Protein AF-A0A1Y4JFZ7-F1 (afdb_monomer_lite)

Sequence (64 aa):
MVPDYKSGVTHDRKYSFNYLSSTITDDEGVENIVALLFRIDHPRAVQISGEFARAVQLFHEKPE

pLDDT: mean 82.64, std 16.84, range [42.38, 97.12]

Radius of gyration: 21.47 Å; chains: 1; bounding box: 78×21×31 Å

Secondary structure (DSSP, 8-state):
----------------EEEEEEEEE-TTS-EEEEEEEEETT-TTHHHHHHHHHHHHHHHHSPP-

Structure (mmCIF, N/CA/C/O backbone):
data_AF-A0A1Y4JFZ7-F1
#
_entry.id   AF-A0A1Y4JFZ7-F1
#
loop_
_atom_site.group_PDB
_atom_site.id
_atom_site.type_symbol
_atom_site.label_atom_id
_atom_site.label_alt_id
_atom_site.label_comp_id
_atom_site.label_asym_id
_atom_site.label_entity_id
_atom_site.label_seq_id
_atom_site.pdbx_PDB_ins_code
_atom_site.Cartn_x
_atom_site.Cartn_y
_atom_site.Cartn_z
_atom_site.occupancy
_atom_site.B_iso_or_equiv
_atom_site.auth_seq_id
_atom_site.auth_comp_id
_atom_site.auth_asym_id
_atom_site.auth_atom_id
_atom_site.pdbx_PDB_model_num
ATOM 1 N N . MET A 1 1 ? 55.813 -17.342 -12.241 1.00 43.28 1 MET A N 1
ATOM 2 C CA . MET A 1 1 ? 54.486 -16.815 -12.620 1.00 43.28 1 MET A CA 1
ATOM 3 C C . MET A 1 1 ? 53.693 -16.618 -11.346 1.00 43.28 1 MET A C 1
ATOM 5 O O . MET A 1 1 ? 53.555 -17.574 -10.596 1.00 43.28 1 MET A O 1
ATOM 9 N N . VAL A 1 2 ? 53.267 -15.389 -11.064 1.00 42.38 2 VAL A N 1
ATOM 10 C CA . VAL A 1 2 ? 52.433 -15.064 -9.898 1.00 42.38 2 VAL A CA 1
ATOM 11 C C . VAL A 1 2 ? 50.974 -15.109 -10.369 1.00 42.38 2 VAL A C 1
ATOM 13 O O . VAL A 1 2 ? 50.709 -14.551 -11.435 1.00 42.38 2 VAL A O 1
ATOM 16 N N . PRO A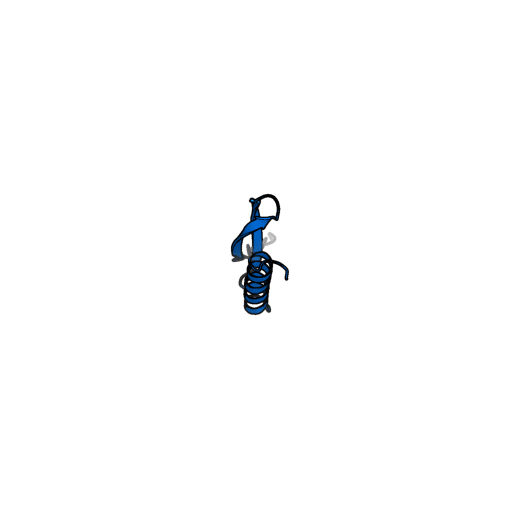 1 3 ? 50.041 -15.791 -9.680 1.00 47.00 3 PRO A N 1
ATOM 17 C CA . PRO A 1 3 ? 48.648 -15.820 -10.108 1.00 47.00 3 PRO A CA 1
ATOM 18 C C . PRO A 1 3 ? 48.027 -14.431 -9.960 1.00 47.00 3 PRO A C 1
ATOM 20 O O . PRO A 1 3 ? 48.044 -13.850 -8.877 1.00 47.00 3 PRO A O 1
ATOM 23 N N . ASP A 1 4 ? 47.480 -13.919 -11.056 1.00 54.44 4 ASP A N 1
ATOM 24 C CA . ASP A 1 4 ? 46.751 -12.657 -11.096 1.00 54.44 4 ASP A CA 1
ATOM 25 C C . ASP A 1 4 ? 45.357 -12.888 -10.487 1.00 54.44 4 ASP A C 1
ATOM 27 O O . ASP A 1 4 ? 44.460 -13.457 -11.119 1.00 54.44 4 ASP A O 1
ATOM 31 N N . TYR A 1 5 ? 45.192 -12.544 -9.207 1.00 52.91 5 TYR A N 1
ATOM 32 C CA . TYR A 1 5 ? 43.896 -12.591 -8.530 1.00 52.91 5 TYR A CA 1
ATOM 33 C C . TYR A 1 5 ? 43.031 -11.463 -9.096 1.00 52.91 5 TYR A C 1
ATOM 35 O O . TYR A 1 5 ? 43.077 -10.327 -8.624 1.00 52.91 5 TYR A O 1
ATOM 43 N N . LYS A 1 6 ? 42.228 -11.768 -10.123 1.00 58.03 6 LYS A N 1
ATOM 44 C CA . LYS A 1 6 ? 41.172 -10.858 -10.571 1.00 58.03 6 LYS A CA 1
ATOM 45 C C . LYS A 1 6 ? 40.270 -10.573 -9.377 1.00 58.03 6 LYS A C 1
ATOM 47 O O . LYS A 1 6 ? 39.618 -11.487 -8.870 1.00 58.03 6 LYS A O 1
ATOM 52 N N . SER A 1 7 ? 40.250 -9.319 -8.925 1.00 54.72 7 SER A N 1
ATOM 53 C CA . SER A 1 7 ? 39.288 -8.878 -7.926 1.00 54.72 7 SER A CA 1
ATOM 54 C C . SER A 1 7 ? 37.896 -9.182 -8.474 1.00 54.72 7 SER A C 1
ATOM 56 O O . SER A 1 7 ? 37.487 -8.699 -9.532 1.00 54.72 7 SER A O 1
ATOM 58 N N . GLY A 1 8 ? 37.189 -10.088 -7.803 1.00 51.34 8 GLY A N 1
ATOM 59 C CA . GLY A 1 8 ? 35.788 -10.324 -8.089 1.00 51.34 8 GLY A CA 1
ATOM 60 C C . GLY A 1 8 ? 35.063 -9.021 -7.804 1.00 51.34 8 GLY A C 1
ATOM 61 O O . GLY A 1 8 ? 34.912 -8.650 -6.645 1.00 51.34 8 GLY A O 1
ATOM 62 N N . VAL A 1 9 ? 34.661 -8.303 -8.852 1.00 55.84 9 VAL A N 1
ATOM 63 C CA . VAL A 1 9 ? 33.764 -7.158 -8.720 1.00 55.84 9 VAL A CA 1
ATOM 64 C C . VAL A 1 9 ? 32.446 -7.718 -8.201 1.00 55.84 9 VAL A C 1
ATOM 66 O O . VAL A 1 9 ? 31.617 -8.220 -8.967 1.00 55.84 9 VAL A O 1
ATOM 69 N N . THR A 1 10 ? 32.268 -7.688 -6.883 1.00 55.19 10 THR A N 1
ATOM 70 C CA . THR A 1 10 ? 30.968 -7.858 -6.250 1.00 55.19 10 THR A CA 1
ATOM 71 C C . THR A 1 10 ? 30.105 -6.721 -6.765 1.00 55.19 10 THR A C 1
ATOM 73 O O . THR A 1 10 ? 30.241 -5.571 -6.355 1.00 55.19 10 THR A O 1
ATOM 76 N N . HIS A 1 11 ? 29.264 -7.026 -7.750 1.00 57.25 11 HIS A N 1
ATOM 77 C CA . HIS A 1 11 ? 28.226 -6.111 -8.183 1.00 57.25 11 HIS A CA 1
ATOM 78 C C . HIS A 1 11 ? 27.216 -6.040 -7.040 1.00 57.25 11 HIS A C 1
ATOM 80 O O . HIS A 1 11 ? 26.295 -6.857 -6.982 1.00 57.25 11 HIS A O 1
ATOM 86 N N . ASP A 1 12 ? 27.410 -5.095 -6.121 1.00 62.66 12 ASP A N 1
ATOM 87 C CA . ASP A 1 12 ? 26.378 -4.690 -5.175 1.00 62.66 12 ASP A CA 1
ATOM 88 C C . ASP A 1 12 ? 25.181 -4.218 -5.997 1.00 62.66 12 ASP A C 1
ATOM 90 O O . ASP A 1 12 ? 25.130 -3.091 -6.500 1.00 62.66 12 ASP A O 1
ATOM 94 N N . ARG A 1 13 ? 24.221 -5.120 -6.214 1.00 67.94 13 ARG A N 1
ATOM 95 C CA . ARG A 1 13 ? 22.963 -4.769 -6.863 1.00 67.94 13 ARG A CA 1
ATOM 96 C C . ARG A 1 13 ? 22.220 -3.842 -5.916 1.00 67.94 13 ARG A C 1
ATOM 98 O O . ARG A 1 13 ? 21.608 -4.286 -4.949 1.00 67.94 13 ARG A O 1
ATOM 105 N N . LYS A 1 14 ? 22.278 -2.545 -6.206 1.00 79.00 14 LYS A N 1
ATOM 106 C CA . LYS A 1 14 ? 21.416 -1.553 -5.572 1.00 79.00 14 LYS A CA 1
ATOM 107 C C . LYS A 1 14 ? 19.988 -1.810 -6.036 1.00 79.00 14 LYS A C 1
ATOM 109 O O . LYS A 1 14 ? 19.670 -1.614 -7.205 1.00 79.00 14 LYS A O 1
ATOM 114 N N . TYR A 1 15 ? 19.146 -2.272 -5.122 1.00 83.38 15 TYR A N 1
ATOM 115 C CA . TYR A 1 15 ? 17.715 -2.399 -5.360 1.00 83.38 15 TYR A CA 1
ATOM 116 C C . TYR A 1 15 ? 17.007 -1.123 -4.914 1.00 83.38 15 TYR A C 1
ATOM 118 O O . TYR A 1 15 ? 17.304 -0.578 -3.852 1.00 83.38 15 TYR A O 1
ATOM 126 N N . SER A 1 16 ? 16.063 -0.658 -5.726 1.00 91.94 16 SER A N 1
ATOM 127 C CA . SER A 1 16 ? 15.162 0.436 -5.368 1.00 91.94 16 SER A CA 1
ATOM 128 C C . SER A 1 16 ? 13.811 -0.133 -4.957 1.00 91.94 16 SER A C 1
ATOM 130 O O . SER A 1 16 ? 13.317 -1.084 -5.570 1.00 91.94 16 SER A O 1
ATOM 132 N N . PHE A 1 17 ? 13.211 0.457 -3.928 1.00 94.31 17 PHE A N 1
ATOM 133 C CA . PHE A 1 17 ? 11.959 -0.009 -3.342 1.00 94.31 17 PHE A CA 1
ATOM 134 C C . PHE A 1 17 ? 10.920 1.106 -3.337 1.00 94.31 17 PHE A C 1
ATOM 136 O O . PHE A 1 17 ? 11.253 2.267 -3.114 1.00 94.31 17 PHE A O 1
ATOM 143 N N . ASN A 1 18 ? 9.667 0.722 -3.552 1.00 94.19 18 ASN A N 1
ATOM 144 C CA . ASN A 1 18 ? 8.504 1.535 -3.251 1.00 94.19 18 ASN A CA 1
ATOM 145 C C . ASN A 1 18 ? 7.961 1.137 -1.884 1.00 94.19 18 ASN A C 1
ATOM 147 O O . ASN A 1 18 ? 7.851 -0.052 -1.578 1.00 94.19 18 ASN A O 1
ATOM 151 N N . TYR A 1 19 ? 7.586 2.147 -1.107 1.00 96.06 19 TYR A N 1
ATOM 152 C CA . TYR A 1 19 ? 6.883 2.009 0.158 1.00 96.06 19 TYR A CA 1
ATOM 153 C C . TYR A 1 19 ? 5.519 2.686 0.032 1.00 96.06 19 TYR A C 1
ATOM 155 O O . TYR A 1 19 ? 5.444 3.877 -0.268 1.00 96.06 19 TYR A O 1
ATOM 163 N N . LEU A 1 20 ? 4.455 1.914 0.225 1.00 96.19 20 LEU A N 1
ATOM 164 C CA . LEU A 1 20 ? 3.078 2.394 0.267 1.00 96.19 20 LEU A CA 1
ATOM 165 C C . LEU A 1 20 ? 2.539 2.162 1.673 1.00 96.19 20 LEU A C 1
ATOM 167 O O . LEU A 1 20 ? 2.733 1.083 2.226 1.00 96.19 20 LEU A O 1
ATOM 171 N N . SER A 1 21 ? 1.849 3.144 2.241 1.00 96.38 21 SER A N 1
ATOM 172 C CA . SER A 1 21 ? 1.198 2.998 3.541 1.00 96.38 21 SER A CA 1
ATOM 173 C C . SER A 1 21 ? -0.099 3.784 3.605 1.00 96.38 21 SER A C 1
ATOM 175 O O . SER A 1 21 ? -0.225 4.826 2.963 1.00 96.38 21 SER A O 1
ATOM 177 N N . SER A 1 22 ? -1.039 3.302 4.408 1.00 94.94 22 SER A N 1
ATOM 178 C CA . SER A 1 22 ? -2.274 4.004 4.738 1.00 94.94 22 SE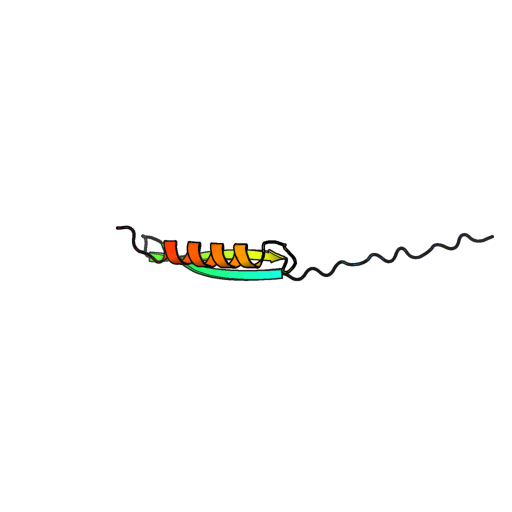R A CA 1
ATOM 179 C C . SER A 1 22 ? -2.709 3.684 6.166 1.00 94.94 22 SER A C 1
ATOM 181 O O . SER A 1 22 ? -2.335 2.642 6.709 1.00 94.94 22 SER A O 1
ATOM 183 N N . THR A 1 23 ? -3.504 4.579 6.744 1.00 93.31 23 THR A N 1
ATOM 184 C CA . THR A 1 23 ? -4.184 4.361 8.021 1.00 93.31 23 THR A CA 1
ATOM 185 C C . THR A 1 23 ? -5.610 3.890 7.748 1.00 93.31 23 THR A C 1
ATOM 187 O O . THR A 1 23 ? -6.334 4.497 6.953 1.00 93.31 23 THR A O 1
ATOM 190 N N . ILE A 1 24 ? -6.013 2.811 8.409 1.00 91.19 24 ILE A N 1
ATOM 191 C CA . ILE A 1 24 ? -7.385 2.302 8.434 1.00 91.19 24 ILE A CA 1
ATOM 192 C C . ILE A 1 24 ? -7.896 2.353 9.872 1.00 91.19 24 ILE A C 1
ATOM 194 O O . ILE A 1 24 ? -7.112 2.215 10.806 1.00 91.19 24 ILE A O 1
ATOM 198 N N . THR A 1 25 ? -9.192 2.557 10.058 1.00 89.00 25 THR A N 1
ATOM 199 C CA . THR A 1 25 ? -9.820 2.549 11.383 1.00 89.00 25 THR A CA 1
ATOM 200 C C . THR A 1 25 ? -10.656 1.285 11.498 1.00 89.00 25 THR A C 1
ATOM 202 O O . THR A 1 25 ? -11.416 0.988 10.578 1.00 89.00 25 THR A O 1
ATOM 205 N N . ASP A 1 26 ? -10.487 0.529 12.579 1.00 84.94 26 ASP A N 1
ATOM 206 C CA . ASP A 1 26 ? -11.325 -0.644 12.838 1.00 84.94 26 ASP A CA 1
ATOM 207 C C . ASP A 1 26 ? -12.696 -0.261 13.424 1.00 84.94 26 ASP A C 1
ATOM 209 O O . ASP A 1 26 ? -13.045 0.915 13.571 1.00 84.94 26 ASP A O 1
ATOM 213 N N . ASP A 1 27 ? -13.514 -1.269 13.703 1.00 85.69 27 ASP A N 1
ATOM 214 C CA . ASP A 1 27 ? -14.861 -1.125 14.251 1.00 85.69 27 ASP A CA 1
ATOM 215 C C . ASP A 1 27 ? -14.884 -0.588 15.691 1.00 85.69 27 ASP A C 1
ATOM 217 O O . ASP A 1 27 ? -15.882 0.005 16.108 1.00 85.69 27 ASP A O 1
ATOM 221 N N . GLU A 1 28 ? -13.778 -0.718 16.423 1.00 89.44 28 GLU A N 1
ATOM 222 C CA . GLU A 1 28 ? -13.582 -0.139 17.755 1.00 89.44 28 GLU A CA 1
ATOM 223 C C . GLU A 1 28 ? -13.091 1.322 17.703 1.00 89.44 28 GLU A C 1
ATOM 225 O O . GLU A 1 28 ? -12.984 1.986 18.738 1.00 89.44 28 GLU A O 1
ATOM 230 N N . GLY A 1 29 ? -12.834 1.863 16.506 1.00 88.56 29 GLY A N 1
ATOM 231 C CA . GLY A 1 29 ? -12.337 3.224 16.316 1.00 88.56 29 GLY A CA 1
ATOM 232 C C . GLY A 1 29 ? -10.821 3.359 16.484 1.00 88.56 29 GLY A C 1
ATOM 233 O O . GLY A 1 29 ? -10.322 4.482 16.597 1.00 88.56 29 GLY A O 1
ATOM 234 N N . VAL A 1 30 ? -10.080 2.250 16.508 1.00 91.88 30 VAL A N 1
ATOM 235 C CA . VAL A 1 30 ? -8.624 2.233 16.655 1.00 91.88 30 VAL A CA 1
ATOM 236 C C . VAL A 1 30 ? -7.958 2.376 15.283 1.00 91.88 30 VAL A C 1
ATOM 238 O O . VAL A 1 30 ? -8.291 1.697 14.309 1.00 91.88 30 VAL A O 1
ATOM 241 N N . GLU A 1 31 ? -6.992 3.293 15.192 1.00 92.06 31 GLU A N 1
ATOM 242 C CA . GLU A 1 31 ? -6.187 3.487 13.985 1.00 92.06 31 GLU A CA 1
ATOM 243 C C . GLU A 1 31 ? -5.132 2.382 13.834 1.00 92.06 31 GLU A C 1
ATOM 245 O O . GLU A 1 31 ? -4.264 2.192 14.685 1.00 92.06 31 GLU A O 1
ATOM 250 N N . ASN A 1 32 ? -5.168 1.698 12.696 1.00 90.69 32 ASN A N 1
ATOM 251 C CA . ASN A 1 32 ? -4.230 0.665 12.286 1.00 90.69 32 ASN A CA 1
ATOM 252 C C . ASN A 1 32 ? -3.476 1.109 11.024 1.00 90.69 32 ASN A C 1
ATOM 254 O O . ASN A 1 32 ? -4.021 1.792 10.158 1.00 90.69 32 ASN A O 1
ATOM 258 N N . ILE A 1 33 ? -2.215 0.693 10.887 1.00 94.00 33 ILE A N 1
ATOM 259 C CA . ILE A 1 33 ? -1.390 1.007 9.712 1.00 94.00 33 ILE A CA 1
ATOM 260 C C . ILE A 1 33 ? -1.277 -0.228 8.826 1.00 94.00 33 ILE A C 1
ATOM 262 O O . ILE A 1 33 ? -0.819 -1.283 9.265 1.00 94.00 33 ILE A O 1
ATOM 266 N N . VAL A 1 34 ? -1.604 -0.064 7.546 1.00 93.81 34 VAL A N 1
ATOM 267 C CA . VAL A 1 34 ? -1.325 -1.055 6.505 1.00 93.81 34 VAL A CA 1
ATOM 268 C C . VAL A 1 34 ? -0.192 -0.532 5.637 1.00 93.81 34 VAL A C 1
ATOM 270 O O . VAL A 1 34 ? -0.253 0.595 5.144 1.00 93.81 34 VAL A O 1
ATOM 273 N N . ALA A 1 35 ? 0.844 -1.345 5.434 1.00 96.00 35 ALA A N 1
ATOM 274 C CA . ALA A 1 35 ? 2.008 -0.971 4.642 1.00 96.00 35 ALA A CA 1
ATOM 275 C C . ALA A 1 35 ? 2.446 -2.087 3.689 1.00 96.00 35 ALA A C 1
ATOM 277 O O . ALA A 1 35 ? 2.326 -3.274 3.989 1.00 96.00 35 ALA A O 1
ATOM 278 N N . LEU A 1 36 ? 3.000 -1.686 2.547 1.00 96.44 36 LEU A N 1
ATOM 279 C CA . LEU A 1 36 ? 3.556 -2.570 1.538 1.00 96.44 36 LEU A CA 1
ATOM 280 C C . LEU A 1 36 ? 4.908 -2.040 1.055 1.00 96.44 36 LEU A C 1
ATOM 282 O O . LEU A 1 36 ? 5.018 -0.906 0.590 1.00 96.44 36 LEU A O 1
ATOM 286 N N . LEU A 1 37 ? 5.927 -2.896 1.122 1.00 96.31 37 LEU A N 1
ATOM 287 C CA . LEU A 1 37 ? 7.268 -2.633 0.609 1.00 96.31 37 LEU A CA 1
ATOM 288 C C . LEU A 1 37 ? 7.567 -3.611 -0.528 1.00 96.31 37 LEU A C 1
ATOM 290 O O . LEU A 1 37 ? 7.519 -4.825 -0.337 1.00 96.31 37 LEU A O 1
ATOM 294 N N . PHE A 1 38 ? 7.893 -3.100 -1.712 1.00 94.50 38 PHE A N 1
ATOM 295 C CA . PHE A 1 38 ? 8.207 -3.943 -2.866 1.00 94.50 38 PHE A CA 1
ATOM 296 C C . PHE A 1 38 ? 9.239 -3.285 -3.779 1.00 94.50 38 PHE A C 1
ATOM 298 O O . PHE A 1 38 ? 9.435 -2.072 -3.765 1.00 94.50 38 PHE A O 1
ATOM 305 N N . ARG A 1 39 ? 9.932 -4.096 -4.581 1.00 94.62 39 ARG A N 1
ATOM 306 C CA . ARG A 1 39 ? 10.933 -3.599 -5.531 1.00 94.62 39 ARG A CA 1
ATOM 307 C C . ARG A 1 39 ? 10.281 -2.823 -6.671 1.00 94.62 39 ARG A C 1
ATOM 309 O O . ARG A 1 39 ? 9.296 -3.281 -7.245 1.00 94.62 39 ARG A O 1
ATOM 316 N N . ILE A 1 40 ? 10.886 -1.701 -7.053 1.00 91.31 40 ILE A N 1
ATOM 317 C CA . ILE A 1 40 ? 10.399 -0.863 -8.162 1.00 91.31 40 ILE A CA 1
ATOM 318 C C . ILE A 1 40 ? 10.451 -1.620 -9.493 1.00 91.31 40 ILE A C 1
ATOM 320 O O . ILE A 1 40 ? 9.556 -1.478 -10.318 1.00 91.31 40 ILE A O 1
ATOM 324 N N . ASP A 1 41 ? 11.467 -2.461 -9.684 1.00 93.06 41 ASP A N 1
ATOM 325 C CA . ASP A 1 41 ? 11.650 -3.265 -10.894 1.00 93.06 41 ASP A CA 1
ATOM 326 C C . ASP A 1 41 ? 10.870 -4.590 -10.877 1.00 93.06 41 ASP A C 1
ATOM 328 O O . ASP A 1 41 ? 11.075 -5.451 -11.734 1.00 93.06 41 ASP A O 1
ATOM 332 N N . HIS A 1 42 ? 9.956 -4.773 -9.919 1.00 92.25 42 HIS A N 1
AT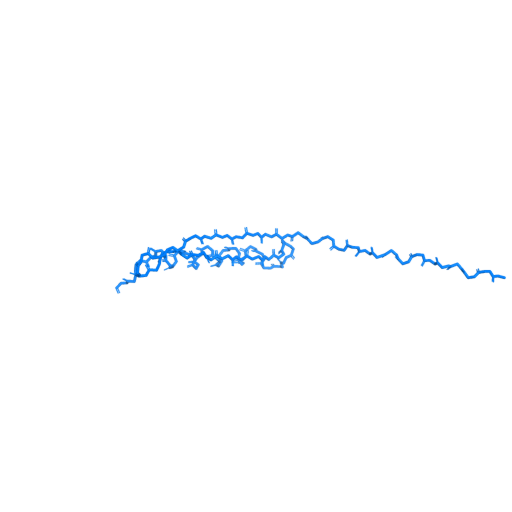OM 333 C CA . HIS A 1 42 ? 9.062 -5.920 -9.932 1.00 92.25 42 HIS A CA 1
ATOM 334 C C . HIS A 1 42 ? 8.136 -5.840 -11.165 1.00 92.25 42 HIS A C 1
ATOM 336 O O . HIS A 1 42 ? 7.472 -4.820 -11.358 1.00 92.25 42 HIS A O 1
ATOM 342 N N . PRO A 1 43 ? 7.992 -6.909 -11.975 1.00 96.12 43 PRO A N 1
ATOM 343 C CA . PRO A 1 43 ? 7.240 -6.866 -13.240 1.00 96.12 43 PRO A CA 1
ATOM 344 C C . PRO A 1 43 ? 5.755 -6.515 -13.066 1.00 96.12 43 PRO A C 1
ATOM 346 O O . PRO A 1 43 ? 5.092 -6.095 -14.008 1.00 96.12 43 PRO A O 1
ATOM 349 N N . ARG A 1 44 ? 5.228 -6.678 -11.848 1.00 96.44 44 ARG A N 1
ATOM 350 C CA . ARG A 1 44 ? 3.845 -6.348 -11.474 1.00 96.44 44 ARG A CA 1
ATOM 351 C C . ARG A 1 44 ? 3.730 -5.118 -10.568 1.00 96.44 44 ARG A C 1
ATOM 353 O O . ARG A 1 44 ? 2.691 -4.941 -9.951 1.00 96.44 44 ARG A O 1
ATOM 360 N N . ALA A 1 45 ? 4.770 -4.289 -10.454 1.00 93.94 45 ALA A N 1
ATOM 361 C CA . ALA A 1 45 ? 4.805 -3.125 -9.561 1.00 93.94 45 ALA A CA 1
ATOM 362 C C . ALA A 1 45 ? 3.546 -2.241 -9.661 1.00 93.94 45 ALA A C 1
ATOM 364 O O . ALA A 1 45 ? 2.930 -1.929 -8.648 1.00 93.94 45 ALA A O 1
ATOM 365 N N . VAL A 1 46 ? 3.112 -1.909 -10.882 1.00 94.81 46 VAL A N 1
ATOM 366 C CA . VAL A 1 46 ? 1.907 -1.091 -11.124 1.00 94.81 46 VAL A CA 1
ATOM 367 C C . VAL A 1 46 ? 0.635 -1.784 -10.628 1.00 94.81 46 VAL A C 1
ATOM 369 O O . VAL A 1 46 ? -0.196 -1.160 -9.972 1.00 94.81 46 VAL A O 1
ATOM 372 N N . GLN A 1 47 ? 0.491 -3.081 -10.910 1.00 97.12 47 GLN A N 1
ATOM 373 C CA . GLN A 1 47 ? -0.663 -3.860 -10.461 1.00 97.12 47 GLN A CA 1
ATOM 374 C C . GLN A 1 47 ? -0.708 -3.950 -8.933 1.00 97.12 47 GLN A C 1
ATOM 376 O O . GLN A 1 47 ? -1.767 -3.749 -8.349 1.00 97.12 47 GLN A O 1
ATOM 381 N N . ILE A 1 48 ? 0.439 -4.213 -8.303 1.00 95.75 48 ILE A N 1
ATOM 382 C 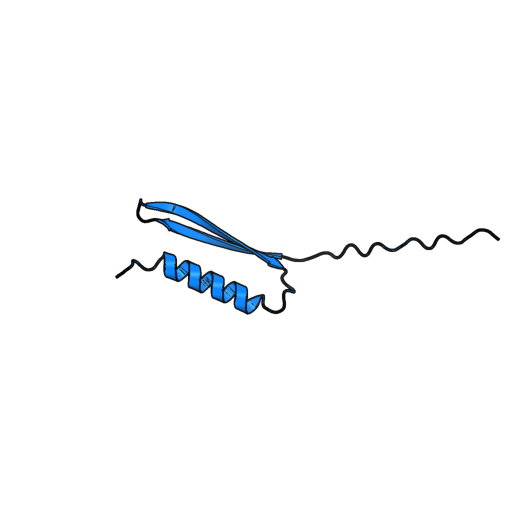CA . ILE A 1 48 ? 0.580 -4.309 -6.848 1.00 95.75 48 ILE A CA 1
ATOM 383 C C . ILE A 1 48 ? 0.147 -2.997 -6.180 1.00 95.75 48 ILE A C 1
ATOM 385 O O . ILE A 1 48 ? -0.672 -3.024 -5.265 1.00 95.75 48 ILE A O 1
ATOM 389 N N . SER A 1 49 ? 0.623 -1.847 -6.673 1.00 94.88 49 SER A N 1
ATOM 390 C CA . SER A 1 49 ? 0.195 -0.538 -6.162 1.00 94.88 49 SER A CA 1
ATOM 391 C C . SER A 1 49 ? -1.314 -0.316 -6.302 1.00 94.88 49 SER A C 1
ATOM 393 O O . SER A 1 49 ? -1.949 0.210 -5.391 1.00 94.88 49 SER A O 1
ATOM 395 N N . GLY A 1 50 ? -1.899 -0.717 -7.436 1.00 96.25 50 GLY A N 1
ATOM 396 C CA . GLY A 1 50 ? -3.337 -0.583 -7.677 1.00 96.25 50 GLY A CA 1
ATOM 397 C C . GLY A 1 50 ? -4.188 -1.496 -6.790 1.00 96.25 50 GLY A C 1
ATOM 398 O O . GLY A 1 50 ? -5.231 -1.076 -6.296 1.00 96.25 50 GLY A O 1
ATOM 399 N N . GLU A 1 51 ? -3.749 -2.734 -6.556 1.00 95.94 51 GLU A N 1
ATOM 400 C CA . GLU A 1 51 ? -4.407 -3.663 -5.628 1.00 95.94 51 GLU A CA 1
ATOM 401 C C . GLU A 1 51 ? -4.331 -3.168 -4.184 1.00 95.94 51 GLU A C 1
ATOM 403 O O . GLU A 1 51 ? -5.342 -3.211 -3.488 1.00 95.94 51 GLU A O 1
ATOM 408 N N . PHE A 1 52 ? -3.188 -2.615 -3.768 1.00 95.44 52 PHE A N 1
ATOM 409 C CA . PHE A 1 52 ? -3.047 -1.979 -2.459 1.00 95.44 52 PHE A CA 1
ATOM 410 C C . PHE A 1 52 ? -4.044 -0.826 -2.277 1.00 95.44 52 PHE A C 1
ATOM 412 O O . PHE A 1 52 ? -4.763 -0.789 -1.283 1.00 95.44 52 PHE A O 1
ATOM 419 N N . ALA A 1 53 ? -4.139 0.080 -3.256 1.00 94.19 53 ALA A N 1
ATOM 420 C CA . ALA A 1 53 ? -5.067 1.208 -3.192 1.00 94.19 53 ALA A CA 1
ATOM 421 C C . ALA A 1 53 ? -6.536 0.757 -3.091 1.00 94.19 53 ALA A C 1
ATOM 423 O O . ALA A 1 53 ? -7.287 1.306 -2.287 1.00 94.19 53 ALA A O 1
ATOM 424 N N . ARG A 1 54 ? -6.935 -0.271 -3.855 1.00 93.94 54 ARG A N 1
ATOM 425 C CA . ARG A 1 54 ? -8.288 -0.849 -3.769 1.00 93.94 54 ARG A CA 1
ATOM 426 C C . ARG A 1 54 ? -8.555 -1.514 -2.423 1.00 93.94 54 ARG A C 1
ATOM 428 O O . ARG A 1 54 ? -9.633 -1.340 -1.874 1.00 93.94 54 ARG A O 1
ATOM 435 N N . ALA A 1 55 ? -7.589 -2.259 -1.887 1.00 91.38 55 ALA A N 1
ATOM 436 C CA . ALA A 1 55 ? -7.738 -2.902 -0.586 1.00 91.38 55 ALA A CA 1
ATOM 437 C C . ALA A 1 55 ? -7.945 -1.864 0.523 1.00 91.38 55 ALA A C 1
ATOM 439 O O . ALA A 1 55 ? -8.864 -2.009 1.317 1.00 91.38 55 ALA A O 1
ATOM 440 N N . VAL A 1 56 ? -7.151 -0.788 0.533 1.00 92.00 56 VAL A N 1
ATOM 441 C CA . VAL A 1 56 ? -7.318 0.324 1.483 1.00 92.00 56 VAL A CA 1
ATOM 442 C C . VAL A 1 56 ? -8.716 0.940 1.384 1.00 92.00 56 VAL A C 1
ATOM 444 O O . VAL A 1 56 ? -9.344 1.153 2.413 1.00 92.00 56 VAL A O 1
ATOM 447 N N . GLN A 1 57 ? -9.231 1.164 0.169 1.00 90.44 57 GLN A N 1
ATOM 448 C CA . GLN A 1 57 ? -10.587 1.694 -0.025 1.00 90.44 57 GLN A CA 1
ATOM 449 C C . GLN A 1 57 ? -11.668 0.779 0.560 1.00 90.44 57 GLN A C 1
ATOM 451 O O . GLN A 1 57 ? -12.564 1.275 1.233 1.00 90.44 57 GLN A O 1
ATOM 456 N N . LEU A 1 58 ? -11.550 -0.542 0.384 1.00 87.12 58 LEU A N 1
ATOM 457 C CA . LEU A 1 58 ? -12.498 -1.502 0.962 1.00 87.12 58 LEU A CA 1
ATOM 458 C C . LEU A 1 58 ? -12.542 -1.442 2.496 1.00 87.12 58 LEU A C 1
ATOM 460 O O . LEU A 1 58 ? -13.595 -1.664 3.076 1.00 87.12 58 LEU A O 1
ATOM 464 N N . PHE A 1 59 ? -11.425 -1.123 3.157 1.00 81.94 59 PHE A N 1
ATOM 465 C CA . PHE A 1 59 ? -11.401 -0.924 4.612 1.00 81.94 59 PHE A CA 1
ATOM 466 C C . PHE A 1 59 ? -11.989 0.425 5.053 1.00 81.94 59 PHE A C 1
ATOM 468 O O . PHE A 1 59 ? -12.303 0.593 6.228 1.00 81.94 59 PHE A O 1
ATOM 475 N N . HIS A 1 60 ? -12.130 1.397 4.146 1.00 77.94 60 HIS A N 1
ATOM 476 C CA . HIS A 1 60 ? -12.784 2.681 4.430 1.00 77.94 60 HIS A CA 1
ATOM 477 C C . HIS A 1 60 ? -14.288 2.664 4.138 1.00 77.94 60 HIS A C 1
ATOM 479 O O . HIS A 1 60 ? -15.021 3.509 4.657 1.00 77.94 60 HIS A O 1
ATOM 485 N N . GLU A 1 61 ? -14.763 1.723 3.326 1.00 77.44 61 GLU A N 1
ATOM 486 C CA . GLU A 1 61 ? -16.187 1.511 3.084 1.00 77.44 61 GLU A CA 1
ATOM 487 C C . GLU A 1 61 ? -16.816 0.815 4.304 1.00 77.44 61 GLU A C 1
ATOM 489 O O . GLU A 1 61 ? -16.373 -0.249 4.734 1.00 77.44 61 GLU A O 1
ATOM 494 N N . LYS A 1 62 ? -17.848 1.427 4.905 1.00 59.62 62 LYS A N 1
ATOM 495 C CA . LYS A 1 62 ? -18.620 0.765 5.969 1.00 59.62 62 LYS A CA 1
ATOM 496 C C . LYS A 1 62 ? -19.305 -0.475 5.375 1.00 59.62 62 LYS A C 1
ATOM 498 O O . LYS A 1 62 ? -19.905 -0.329 4.310 1.00 59.62 62 LYS A O 1
ATOM 503 N N . PRO A 1 63 ? -19.262 -1.648 6.035 1.00 62.09 63 PRO A N 1
ATOM 504 C CA . PRO A 1 63 ? -20.028 -2.801 5.575 1.00 62.09 63 PRO A CA 1
ATOM 505 C C . PRO A 1 63 ? -21.525 -2.457 5.558 1.00 62.09 63 PRO A C 1
ATOM 507 O O . PRO A 1 63 ? -22.000 -1.760 6.460 1.00 62.09 63 PRO A O 1
ATOM 510 N N . GLU A 1 64 ? -22.225 -2.892 4.505 1.00 56.03 64 GLU A N 1
ATOM 511 C CA . GLU A 1 64 ? -23.688 -2.760 4.368 1.00 56.03 64 GLU A CA 1
ATOM 512 C C . GLU A 1 64 ? -24.453 -3.488 5.482 1.00 56.03 64 GLU A C 1
ATOM 514 O O . GLU A 1 64 ? -24.018 -4.593 5.890 1.00 56.03 64 GLU A O 1
#

Foldseek 3Di:
DDDDPDPPPPPPPDWDKDKDKDWAADPVRDIDMDIDIDTPPDPCNVVVVVVVVVVRVVRVDDDD

=== Feature glossary ===
Reading guide. The protein is described through the following features:

Foldseek 3Di. A 3Di character summarizes, for each residue, the relative orientation of the Cα frame of its nearest spatial neighbor. Because it encodes fold topology rather than chemistry, 3Di alignments detect remote structural similarity that sequence alignment misses.

Contact-map, Ramachandran, and PAE plots. Plot images: a contact map (which residues are close in 3D, as an N×N binary image), a Ramachandran scatter (backbone torsion angles, revealing secondary-structure composition at a glance), and — for AlphaFold structures — a PAE heatmap (pairwise prediction confidence).

Radius of gyration, Cα contacts, bounding box. Radius of gyration (Rg) is the root-mean-square distance of Cα atoms from their centroid — a single number for overall size and compactness. A globular domain of N residues has Rg ≈ 2.2·N^0.38 Å; an extended or disordered chain has a much larger Rg. The Cα contact count is th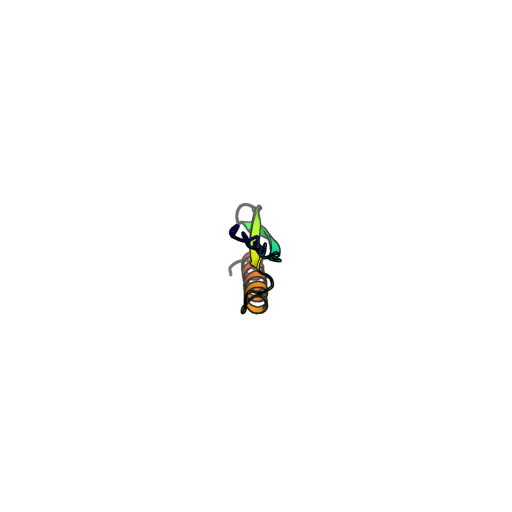e number of residue pairs whose Cα atoms are within 8 Å and are more than four positions apart in sequence — a standard proxy for tertiary packing density. The bounding box is the smallest axis-aligned box enclosing all Cα atoms.

Secondary structure (8-state, DSSP). Eight-state secondary structure (DSSP): H is the canonical α-helix, G the tighter 3₁₀-helix, I the wider π-helix; E/B are β-structure, T and S are turns and bends, and '-' is everything else. DSSP derives these from the pattern of main-chain N–H···O=C hydrogen bonds, not from the sequence.

B-factor. B-factor (Debye–Waller factor) reflects atomic displacement in the crystal lattice. It is an experimental observable (units Å²), not a prediction; low values mean the atom is pinned down, high values mean it moves or is heterogeneous across the crystal.

pLDDT. pLDDT is the predicted lDDT-Cα score: AlphaFold's confidence that the local environment of each residue (all inter-atomic distances within 15 Å) is correctly placed. It is a per-residue number between 0 and 100, with higher meaning more reliable.

Nearest PDB structures. Nearest PDB neighbors are the top structural matches found by Foldseek when searching this structure against the entire Protein Data Bank. Each hit reports a TM-score (0 to 1; >0.5 almost always implies the same fold) and an E-value. These are *structural* homologs — they may share no detectable sequence similarity.

Solvent-accessible surface area. Accessible surface area quantifies burial. A residue with SASA near zero is packed into the hydrophobic core; one with SASA >100 Å² sits on the surface. Computed here via the Shrake–Rupley numerical algorithm with a 1.4 Å probe.

Rendered structure images. Structure images are PyMOL renders from six orthogonal camera directions. Cartoon representation draws helices as coils and strands as arrows; sticks shows the backbone as bonds; surface shows the solvent-excluded envelope. Rainbow coloring maps sequence position to hue (blue→red, N→C); chain coloring assigns a distinct color per polypeptide.

Backbone torsions (φ/ψ). φ (phi) and ψ (psi) are the two rotatable backbone dihedrals per residue: φ is the C(i-1)–N–Cα–C torsion, ψ is the N–Cα–C–N(i+1) torsion, both in degrees on (−180°, 180°]. α-helical residues cluster near (−60°, −45°); β-strand residues near (−120°, +130°). A Ramachandran plot is simply a scatter of (φ, ψ) for every residue.

Predicted aligned error. Predicted Aligned Error (PAE) is an AlphaFold confidence matrix: entry (i, j) is the expected error in the position of residue j, in ångströms, when the prediction is superimposed on the true structure at residue i. Low PAE within a block of residues means that block is internally rigid and well-predicted; high PAE between two blocks means their relative placement is uncertain even if each block individually is confident.

mmCIF coordinates. Structure coordinates are given as an mmCIF _atom_site loop: one row per atom with element, residue name, chain id, sequence number, and x/y/z position in Å. Only the four main-chain atoms per residue are included here; side chains are omitted to keep the record compact.

InterPro / GO / CATH / organism. Database cross-references. InterPro integrates a dozen domain/family signature databases into unified entries with residue-range hits. GO terms attach function/process/location labels with evidence codes. CATH codes position the fold in a four-level structural taxonomy. Organism is the NCBI-taxonomy species name.

Secondary structure (3-state, P-SEA). SS3 is a coarse helix/strand/coil call (letters a/b/c) made by the P-SEA algorithm from inter-Cα distances and dihedrals. It is less detailed than DSSP but needs only Cα positions.

Sequence. Sequence gives the chain of amino acids in standard one-letter code (A=alanine, C=cyst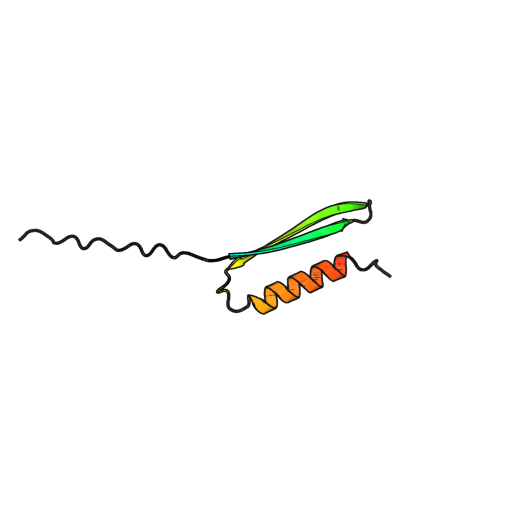eine, …, Y=tyrosine), read N→C. It is the only feature that is directly encoded by the gene; all structural features are derived from the folded form of this sequence.